Protein AF-A0A822BHR8-F1 (afdb_monomer_lite)

pLDDT: mean 90.64, std 9.36, range [54.03, 96.44]

Foldseek 3Di:
DVVVVVVVVVVVVVVVVVVVVVVVVVVLVVVLVVLVVVLVVLVVLLVVLVVVLVVLVVVLVVLVVVLVVQCPDDDPSNDPDPSNVVSVVSNVVSVVSSVVSVVSSVVSVVVSVVSVVVSVVSVVD

Sequence (125 aa):
ENFACLFLFSDVRISNRLDEVDKWRKALEYTIQDVDREVQTMQSVKEQCERYLEHMRSPLDITLENHVTRDGRKAIDNVDDEAERELKKEVYVIDGIKRQLHQQVQTAFDQIARLTEAKQQLIRV

Secondary structure (DSSP, 8-state):
-HHHHHHHHHHHHHHHHHHHHHHHHHHHHHHHHHHHHHHHHHHHHHHHHHHHHHHHHHHHHHHHHHHHHHHT--GGG----HHHHHHHHHHHHHHHHHHHHHHHHHHHHHHHHHHHHHHHHHHT-

InterPro domains:
  IPR000435 Tektins [PTHR19960] (13-122)
  IPR048256 Tektin-like [PF03148] (12-122)

Organism: NCBI:txid392032

Structure (mmCIF, N/CA/C/O backbone):
data_AF-A0A822BHR8-F1
#
_entry.id   AF-A0A822BHR8-F1
#
loop_
_atom_site.group_PDB
_atom_site.id
_atom_site.type_symbol
_atom_site.label_atom_id
_atom_site.label_alt_id
_atom_site.label_comp_id
_atom_site.label_asym_id
_atom_site.label_entity_id
_atom_site.label_seq_id
_atom_site.pdbx_PDB_ins_code
_atom_site.Cartn_x
_atom_site.Cartn_y
_atom_site.Cartn_z
_atom_site.occupancy
_atom_site.B_iso_or_equiv
_atom_site.auth_seq_id
_atom_site.auth_comp_id
_atom_site.auth_asym_id
_atom_site.auth_atom_id
_atom_site.pdbx_PDB_model_num
ATOM 1 N N . GLU A 1 1 ? 40.636 5.019 -57.363 1.00 54.03 1 GLU A N 1
ATOM 2 C CA . GLU A 1 1 ? 39.871 6.054 -56.628 1.00 54.03 1 GLU A CA 1
ATOM 3 C C . GLU A 1 1 ? 38.485 5.575 -56.174 1.00 54.03 1 GLU A C 1
ATOM 5 O O . GLU A 1 1 ? 38.213 5.656 -54.984 1.00 54.03 1 GLU A O 1
ATOM 10 N N . ASN A 1 2 ? 37.657 4.957 -57.031 1.00 57.53 2 ASN A N 1
ATOM 11 C CA . ASN A 1 2 ? 36.311 4.479 -56.642 1.00 57.53 2 ASN A CA 1
ATOM 12 C C . ASN A 1 2 ? 36.254 3.436 -55.500 1.00 57.53 2 ASN A C 1
ATOM 14 O O . ASN A 1 2 ? 35.336 3.482 -54.688 1.00 57.53 2 ASN A O 1
ATOM 18 N N . PHE A 1 3 ? 37.224 2.520 -55.388 1.00 57.56 3 PHE A N 1
ATOM 19 C CA . PHE A 1 3 ? 37.213 1.477 -54.344 1.00 57.56 3 PHE A CA 1
ATOM 20 C C . PHE A 1 3 ? 37.481 2.017 -52.927 1.00 57.56 3 PHE A C 1
ATOM 22 O O . PHE A 1 3 ? 36.875 1.550 -51.968 1.00 57.56 3 PHE A O 1
ATOM 29 N N . ALA A 1 4 ? 38.347 3.027 -52.791 1.00 61.88 4 ALA A N 1
ATOM 30 C CA . ALA A 1 4 ? 38.677 3.630 -51.498 1.00 61.88 4 ALA A CA 1
ATOM 31 C C . ALA A 1 4 ? 37.514 4.471 -50.945 1.00 61.88 4 ALA A C 1
ATOM 33 O O . ALA A 1 4 ? 37.245 4.443 -49.749 1.00 61.88 4 ALA A O 1
ATOM 34 N N . CYS A 1 5 ? 36.785 5.168 -51.824 1.00 60.88 5 CYS A N 1
ATOM 35 C CA . CYS A 1 5 ? 35.596 5.931 -51.446 1.00 60.88 5 CYS A CA 1
ATOM 36 C C . CYS A 1 5 ? 34.439 5.010 -51.014 1.00 60.88 5 CYS A C 1
ATOM 38 O O . CYS A 1 5 ? 33.780 5.284 -50.015 1.00 60.88 5 CYS A O 1
ATOM 40 N N . LEU A 1 6 ? 34.242 3.874 -51.702 1.00 61.62 6 LEU A N 1
ATOM 41 C CA . LEU A 1 6 ? 33.242 2.871 -51.316 1.00 61.62 6 LEU A CA 1
ATOM 42 C C . LEU A 1 6 ? 33.567 2.215 -49.961 1.00 61.62 6 LEU A C 1
ATOM 44 O O . LEU A 1 6 ? 32.667 1.992 -49.153 1.00 61.62 6 LEU A O 1
ATOM 48 N N . PHE A 1 7 ? 34.850 1.931 -49.709 1.00 61.69 7 PHE A N 1
ATOM 49 C CA . PHE A 1 7 ? 35.324 1.353 -48.450 1.00 61.69 7 PHE A CA 1
ATOM 50 C C . PHE A 1 7 ? 35.152 2.334 -47.278 1.00 61.69 7 PHE A C 1
ATOM 52 O O . PHE A 1 7 ? 34.520 1.987 -46.285 1.00 61.69 7 PHE A O 1
ATOM 59 N N . LEU A 1 8 ? 35.573 3.596 -47.444 1.00 63.75 8 LEU A N 1
ATOM 60 C CA . LEU A 1 8 ? 35.359 4.661 -46.453 1.00 63.75 8 LEU A CA 1
ATOM 61 C C . LEU A 1 8 ? 33.870 4.911 -46.169 1.00 63.75 8 LEU A C 1
ATOM 63 O O . LEU A 1 8 ? 33.481 5.085 -45.017 1.00 63.75 8 LEU A O 1
ATOM 67 N N . PHE A 1 9 ? 33.014 4.899 -47.195 1.00 66.94 9 PHE A N 1
ATOM 68 C CA . PHE A 1 9 ? 31.568 5.049 -47.014 1.00 66.94 9 PHE A CA 1
ATOM 69 C C . PHE A 1 9 ? 30.953 3.867 -46.245 1.00 66.94 9 PHE A C 1
ATOM 71 O O . PHE A 1 9 ? 30.069 4.060 -45.407 1.00 66.94 9 PHE A O 1
ATOM 78 N N . SER A 1 10 ? 31.437 2.646 -46.495 1.00 69.69 10 SER A N 1
ATOM 79 C CA . SER A 1 10 ? 31.026 1.446 -45.761 1.00 69.69 10 SER A CA 1
ATOM 80 C C . SER A 1 10 ? 31.434 1.511 -44.287 1.00 69.69 10 SER A C 1
ATOM 82 O O . SER A 1 10 ? 30.593 1.266 -43.421 1.00 69.6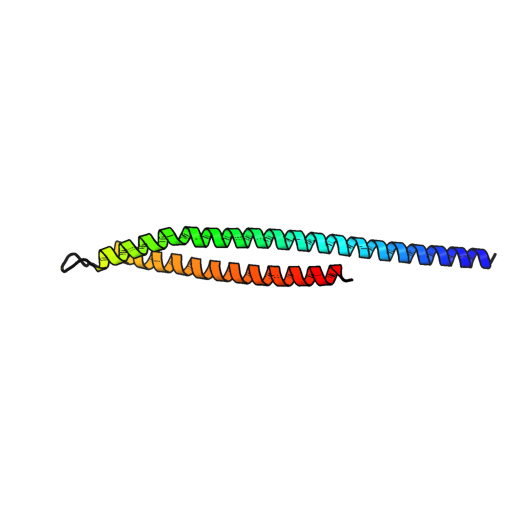9 10 SER A O 1
ATOM 84 N N . ASP A 1 11 ? 32.679 1.895 -43.992 1.00 75.88 11 ASP A N 1
ATOM 85 C CA . ASP A 1 11 ? 33.182 2.026 -42.618 1.00 75.88 11 ASP A CA 1
ATOM 86 C C . ASP A 1 11 ? 32.424 3.096 -41.825 1.00 75.88 11 ASP A C 1
ATOM 88 O O . ASP A 1 11 ? 31.991 2.844 -40.700 1.00 75.88 11 ASP A O 1
ATOM 92 N N . VAL A 1 12 ? 32.160 4.260 -42.429 1.00 84.12 12 VAL A N 1
ATOM 93 C CA . VAL A 1 12 ? 31.375 5.331 -41.790 1.00 84.12 12 VAL A CA 1
ATOM 94 C C . VAL A 1 12 ? 29.941 4.876 -41.505 1.00 84.12 12 VAL A C 1
ATOM 96 O O . VAL A 1 12 ? 29.403 5.145 -40.431 1.00 84.12 12 VAL A O 1
ATOM 99 N N . ARG A 1 13 ? 29.306 4.141 -42.426 1.00 86.81 13 ARG A N 1
ATOM 100 C CA . ARG A 1 13 ? 27.942 3.632 -42.224 1.00 86.81 13 ARG A CA 1
ATOM 101 C C . ARG A 1 13 ? 27.872 2.595 -41.102 1.00 86.81 13 ARG A C 1
ATOM 103 O O . ARG A 1 13 ? 26.902 2.590 -40.346 1.00 86.81 13 ARG A O 1
ATOM 110 N N . ILE A 1 14 ? 28.866 1.714 -41.001 1.00 87.31 14 ILE A N 1
ATOM 111 C CA . ILE A 1 14 ? 28.948 0.721 -39.922 1.00 87.31 14 ILE A CA 1
ATOM 112 C C . ILE A 1 14 ? 29.215 1.418 -38.584 1.00 87.31 14 ILE A C 1
ATOM 114 O O . ILE A 1 14 ? 28.527 1.109 -37.614 1.00 87.31 14 ILE A O 1
ATOM 118 N N . SER A 1 15 ? 30.120 2.401 -38.548 1.00 91.44 15 SER A N 1
ATOM 119 C CA . SER A 1 15 ? 30.389 3.216 -37.357 1.00 91.44 15 SER A CA 1
ATOM 120 C C . SER A 1 15 ? 29.132 3.931 -36.858 1.00 91.44 15 SER A C 1
ATOM 122 O O . SER A 1 15 ? 28.796 3.824 -35.686 1.00 91.44 15 SER A O 1
ATOM 124 N N . ASN A 1 16 ? 28.367 4.570 -37.749 1.00 91.12 16 ASN A N 1
ATOM 125 C CA . ASN A 1 16 ? 27.126 5.254 -37.370 1.00 91.12 16 ASN A CA 1
ATOM 126 C C . ASN A 1 16 ? 26.097 4.292 -36.760 1.00 91.12 16 ASN A C 1
ATOM 128 O O . ASN A 1 16 ? 25.457 4.613 -35.763 1.00 91.12 16 ASN A O 1
ATOM 132 N N . ARG A 1 17 ? 25.952 3.089 -37.333 1.00 92.31 17 ARG A N 1
ATOM 133 C CA . ARG A 1 17 ? 25.062 2.061 -36.773 1.00 92.31 17 ARG A CA 1
ATOM 134 C C . ARG A 1 17 ? 25.555 1.555 -35.422 1.00 92.31 17 ARG A C 1
ATOM 136 O O . ARG A 1 17 ? 24.732 1.268 -34.560 1.00 92.31 17 ARG A O 1
ATOM 143 N N . LEU A 1 18 ? 26.868 1.431 -35.238 1.00 93.44 18 LEU A N 1
ATOM 144 C CA . LEU A 1 18 ? 27.456 1.048 -33.957 1.00 93.44 18 LEU A CA 1
ATOM 145 C C . LEU A 1 18 ? 27.168 2.108 -32.887 1.00 93.44 18 LEU A C 1
ATOM 147 O O . LEU A 1 18 ? 26.738 1.754 -31.793 1.00 93.44 18 LEU A O 1
ATOM 151 N N . ASP A 1 19 ? 27.312 3.390 -33.226 1.00 94.75 19 ASP A N 1
ATOM 152 C CA . ASP A 1 19 ? 26.992 4.504 -32.330 1.00 94.75 19 ASP A CA 1
ATOM 153 C C . ASP A 1 19 ? 25.498 4.550 -31.983 1.00 94.75 19 ASP A C 1
ATOM 155 O O . ASP A 1 19 ? 25.129 4.810 -30.838 1.00 94.75 19 ASP A O 1
ATOM 159 N N . GLU A 1 20 ? 24.616 4.288 -32.951 1.00 94.44 20 GLU A N 1
ATOM 160 C CA . GLU A 1 20 ? 23.175 4.171 -32.706 1.00 94.44 20 GLU A CA 1
ATOM 161 C C . GLU A 1 20 ? 22.856 3.008 -31.763 1.00 94.44 20 GLU A C 1
ATOM 163 O O . GLU A 1 20 ? 22.129 3.196 -30.788 1.00 94.44 20 GLU A O 1
ATOM 168 N N . VAL A 1 21 ? 23.426 1.825 -32.006 1.00 93.50 21 VAL A N 1
ATOM 169 C CA . VAL A 1 21 ? 23.249 0.655 -31.133 1.00 93.50 21 VAL A CA 1
ATOM 170 C C . VAL A 1 21 ? 23.770 0.939 -29.723 1.00 93.50 21 VAL A C 1
ATOM 172 O O . VAL A 1 21 ? 23.093 0.608 -28.752 1.00 93.50 21 VAL A O 1
ATOM 175 N N . ASP A 1 22 ? 24.922 1.597 -29.581 1.00 94.81 22 ASP A N 1
ATOM 176 C CA . ASP A 1 22 ? 25.469 1.957 -28.270 1.00 94.81 22 ASP A CA 1
ATOM 177 C C . ASP A 1 22 ? 24.594 2.980 -27.530 1.00 94.81 22 ASP A C 1
ATOM 179 O O . ASP A 1 22 ? 24.386 2.858 -26.321 1.00 94.81 22 ASP A O 1
ATOM 183 N N . LYS A 1 23 ? 24.013 3.953 -28.246 1.00 95.94 23 LYS A N 1
ATOM 184 C CA . LYS A 1 23 ? 23.035 4.892 -27.673 1.00 95.94 23 LYS A CA 1
ATOM 185 C C . LYS A 1 23 ? 21.799 4.167 -27.149 1.00 95.94 23 LYS A C 1
ATOM 187 O O . LYS A 1 23 ? 21.396 4.425 -26.016 1.00 95.94 23 LYS A O 1
ATOM 192 N N . TRP A 1 24 ? 21.221 3.256 -27.933 1.00 94.50 24 TRP A N 1
ATOM 193 C CA . TRP A 1 24 ? 20.051 2.480 -27.506 1.00 94.50 24 TRP A CA 1
ATOM 194 C C . TRP A 1 24 ? 20.372 1.553 -26.335 1.00 94.50 24 TRP A C 1
ATOM 196 O O . TRP A 1 24 ? 19.589 1.483 -25.391 1.00 94.50 24 TRP A O 1
ATOM 206 N N . ARG A 1 25 ? 21.551 0.921 -26.340 1.00 94.38 25 ARG A N 1
ATOM 207 C CA . ARG A 1 25 ? 22.045 0.113 -25.218 1.00 94.38 25 ARG A CA 1
ATOM 208 C C . ARG A 1 25 ? 22.106 0.927 -23.927 1.00 94.38 25 ARG A C 1
ATOM 210 O O . ARG A 1 25 ? 21.564 0.502 -22.913 1.00 94.38 25 ARG A O 1
ATOM 217 N N . LYS A 1 26 ? 22.727 2.109 -23.968 1.00 95.81 26 LYS A N 1
ATOM 218 C CA . LYS A 1 26 ? 22.816 3.004 -22.804 1.00 95.81 26 LYS A CA 1
ATOM 219 C C . LYS A 1 26 ? 21.437 3.473 -22.346 1.00 95.81 26 LYS A C 1
ATOM 221 O O . LYS A 1 26 ? 21.159 3.455 -21.155 1.00 95.81 26 LYS A O 1
ATOM 226 N N . ALA A 1 27 ? 20.562 3.864 -23.273 1.00 94.69 27 ALA A N 1
ATOM 227 C CA . ALA A 1 27 ? 19.196 4.275 -22.948 1.00 94.69 27 ALA A CA 1
ATOM 228 C C . ALA A 1 27 ? 18.403 3.152 -22.256 1.00 94.69 27 ALA A C 1
ATOM 230 O O . ALA A 1 27 ? 17.703 3.407 -21.274 1.00 94.69 27 ALA A O 1
ATOM 231 N N . LEU A 1 28 ? 18.551 1.909 -22.723 1.00 93.94 28 LEU A N 1
ATOM 232 C CA . LEU A 1 28 ? 17.949 0.736 -22.095 1.00 93.94 28 LEU A CA 1
ATOM 233 C C . LEU A 1 28 ? 18.495 0.515 -20.679 1.00 93.94 28 LEU A C 1
ATOM 235 O O . LEU A 1 28 ? 17.718 0.327 -19.746 1.00 93.94 28 LEU A O 1
ATOM 239 N N . GLU A 1 29 ? 19.813 0.603 -20.500 1.00 94.81 29 GLU A N 1
ATOM 240 C CA . GLU A 1 29 ? 20.459 0.460 -19.193 1.00 94.81 29 GLU A CA 1
ATOM 241 C C . GLU A 1 29 ? 19.991 1.533 -18.196 1.00 94.81 29 GLU A C 1
ATOM 243 O O . GLU A 1 29 ? 19.644 1.204 -17.062 1.00 94.81 29 GLU A O 1
ATOM 248 N N . TYR A 1 30 ? 19.887 2.796 -18.626 1.00 96.25 30 TYR A N 1
ATOM 249 C CA . TYR A 1 30 ? 19.319 3.867 -17.801 1.00 96.25 30 TYR A CA 1
ATOM 250 C C . TYR A 1 30 ? 17.861 3.595 -17.427 1.00 96.25 30 TYR A C 1
ATOM 252 O O . TYR A 1 30 ? 17.494 3.734 -16.264 1.00 96.25 30 TYR A O 1
ATOM 260 N N . THR A 1 31 ? 17.051 3.134 -18.381 1.00 94.25 31 THR A N 1
ATOM 261 C CA . THR A 1 31 ? 15.638 2.814 -18.129 1.00 94.25 31 THR A CA 1
ATOM 262 C C . THR A 1 31 ? 15.501 1.696 -17.094 1.00 94.25 31 THR A C 1
ATOM 264 O O . THR A 1 31 ? 14.677 1.787 -16.188 1.00 94.25 31 THR A O 1
ATOM 267 N N . ILE A 1 32 ? 16.334 0.654 -17.179 1.00 94.25 32 ILE A N 1
ATOM 268 C CA . ILE A 1 32 ? 16.346 -0.440 -16.198 1.00 94.25 32 ILE A CA 1
ATOM 269 C C . ILE A 1 32 ? 16.710 0.085 -14.802 1.00 94.25 32 ILE A C 1
ATOM 271 O O . ILE A 1 32 ? 16.057 -0.283 -13.824 1.00 94.25 32 ILE A O 1
ATOM 275 N N . GLN A 1 33 ? 17.717 0.959 -14.703 1.00 95.88 33 GLN A N 1
ATOM 276 C CA . GLN A 1 33 ? 18.105 1.575 -13.431 1.00 95.88 33 GLN A CA 1
ATOM 277 C C . GLN A 1 33 ? 16.994 2.456 -12.846 1.00 95.88 33 GLN A C 1
ATOM 279 O O . GLN A 1 33 ? 16.793 2.453 -11.632 1.00 95.88 33 GLN A O 1
ATOM 284 N N . ASP A 1 34 ? 16.275 3.202 -13.681 1.00 95.81 34 ASP A N 1
ATOM 285 C CA . ASP A 1 34 ? 15.169 4.052 -13.236 1.00 95.81 34 ASP A CA 1
ATOM 286 C C . ASP A 1 34 ? 14.007 3.213 -12.692 1.00 95.81 34 ASP A C 1
ATOM 288 O O . ASP A 1 34 ? 13.517 3.492 -11.595 1.00 95.81 34 ASP A O 1
ATOM 292 N N . VAL A 1 35 ? 13.642 2.128 -13.385 1.00 94.12 35 VAL A N 1
ATOM 293 C CA . VAL A 1 35 ? 12.623 1.180 -12.903 1.00 94.12 35 VAL A CA 1
ATOM 294 C C . VAL A 1 35 ? 13.041 0.548 -11.573 1.00 94.12 35 VAL A C 1
ATOM 296 O O . VAL A 1 35 ? 12.212 0.399 -10.678 1.00 94.12 35 VAL A O 1
ATOM 299 N N . ASP A 1 36 ? 14.324 0.223 -11.392 1.00 95.69 36 ASP A N 1
ATOM 300 C CA . ASP A 1 36 ? 14.824 -0.298 -10.116 1.00 95.69 36 ASP A CA 1
ATOM 301 C C . ASP A 1 36 ? 14.668 0.693 -8.962 1.00 95.69 36 ASP A C 1
ATOM 303 O O . ASP A 1 36 ? 14.223 0.313 -7.875 1.00 95.69 36 ASP A O 1
ATOM 307 N N . ARG A 1 37 ? 14.987 1.971 -9.192 1.00 96.44 37 ARG A N 1
ATOM 308 C CA . ARG A 1 37 ? 14.786 3.020 -8.181 1.00 96.44 37 ARG A CA 1
ATOM 309 C C . ARG A 1 37 ? 13.308 3.199 -7.849 1.00 96.44 37 ARG A C 1
ATOM 311 O O . ARG A 1 37 ? 12.964 3.369 -6.678 1.00 96.44 37 ARG A O 1
ATOM 318 N N . GLU A 1 38 ? 12.433 3.146 -8.851 1.00 94.81 38 GLU A N 1
ATOM 319 C CA . GLU A 1 38 ? 10.988 3.249 -8.645 1.00 94.81 38 GLU A CA 1
ATOM 320 C C . GLU A 1 38 ? 10.456 2.073 -7.815 1.00 94.81 38 GLU A C 1
ATOM 322 O O . GLU A 1 38 ? 9.760 2.290 -6.822 1.00 94.81 38 GLU A O 1
ATOM 327 N N . VAL A 1 39 ? 10.851 0.838 -8.146 1.00 94.94 39 VAL A N 1
ATOM 328 C CA . VAL A 1 39 ? 10.465 -0.365 -7.390 1.00 94.94 39 VAL A CA 1
ATOM 329 C C . VAL A 1 39 ? 10.930 -0.277 -5.937 1.00 94.94 39 VAL A C 1
ATOM 331 O O . VAL A 1 39 ? 10.130 -0.521 -5.034 1.00 94.94 39 VAL A O 1
ATOM 334 N N . GLN A 1 40 ? 12.180 0.122 -5.686 1.00 96.25 40 GLN A N 1
ATOM 335 C CA . GLN A 1 40 ? 12.704 0.291 -4.324 1.00 96.25 40 GLN A CA 1
ATOM 336 C C . GLN A 1 40 ? 11.938 1.361 -3.536 1.00 96.25 40 GLN A C 1
ATOM 338 O O . GLN A 1 40 ? 11.605 1.165 -2.365 1.00 96.25 40 GLN A O 1
ATOM 343 N N . THR A 1 41 ? 11.622 2.484 -4.181 1.00 94.44 41 THR A N 1
ATOM 344 C CA . THR A 1 41 ? 10.848 3.564 -3.557 1.00 94.44 41 THR A CA 1
ATOM 345 C C . THR A 1 41 ? 9.450 3.074 -3.188 1.00 94.44 41 THR A C 1
ATOM 347 O O . THR A 1 41 ? 9.002 3.263 -2.056 1.00 94.44 41 THR A O 1
ATOM 350 N N . MET A 1 42 ? 8.779 2.378 -4.108 1.00 93.25 42 MET A N 1
ATOM 351 C CA . MET A 1 42 ? 7.437 1.843 -3.889 1.00 93.25 42 MET A CA 1
ATOM 352 C C . MET A 1 42 ? 7.415 0.770 -2.792 1.00 93.25 42 MET A C 1
ATOM 354 O O . MET A 1 42 ? 6.500 0.749 -1.970 1.00 93.25 42 MET A O 1
ATOM 358 N N . GLN A 1 43 ? 8.442 -0.085 -2.727 1.00 95.69 43 GLN A N 1
ATOM 359 C CA . GLN A 1 43 ? 8.619 -1.060 -1.646 1.00 95.69 43 GLN A CA 1
ATOM 360 C C . GLN A 1 43 ? 8.749 -0.369 -0.287 1.00 95.69 43 GLN A C 1
ATOM 362 O O . GLN A 1 43 ? 8.038 -0.728 0.649 1.00 95.69 43 GLN A O 1
ATOM 367 N N . SER A 1 44 ? 9.580 0.673 -0.193 1.00 95.62 44 SER A N 1
ATOM 368 C CA . SER A 1 44 ? 9.737 1.435 1.048 1.00 95.62 44 SER A CA 1
ATOM 369 C C . SER A 1 44 ? 8.427 2.084 1.502 1.00 95.62 44 SER A C 1
ATOM 371 O O . SER A 1 44 ? 8.092 2.043 2.686 1.00 95.62 44 SER A O 1
ATOM 373 N N . VAL A 1 45 ? 7.657 2.663 0.576 1.00 92.00 45 VAL A N 1
ATOM 374 C CA . VAL A 1 45 ? 6.351 3.266 0.890 1.00 92.00 45 VAL A CA 1
ATOM 375 C C . VAL A 1 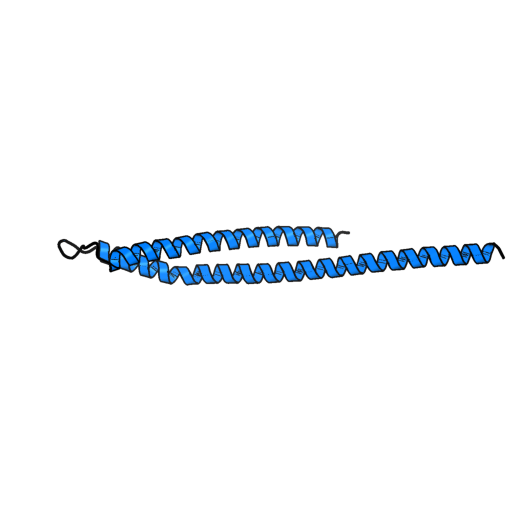45 ? 5.346 2.203 1.339 1.00 92.00 45 VAL A C 1
ATOM 377 O O . VAL A 1 45 ? 4.635 2.418 2.322 1.00 92.00 45 VAL A O 1
ATOM 380 N N . LYS A 1 46 ? 5.309 1.042 0.672 1.00 94.38 46 LYS A N 1
ATOM 381 C CA . LYS A 1 46 ? 4.462 -0.093 1.065 1.00 94.38 46 LYS A CA 1
ATOM 382 C C . LYS A 1 46 ? 4.776 -0.549 2.492 1.00 94.38 46 LYS A C 1
ATOM 384 O O . LYS A 1 46 ? 3.860 -0.642 3.306 1.00 94.38 46 LYS A O 1
ATOM 389 N N . GLU A 1 47 ? 6.051 -0.766 2.809 1.00 95.88 47 GLU A N 1
ATOM 390 C CA . GLU A 1 47 ? 6.490 -1.174 4.150 1.00 95.88 47 GLU A CA 1
ATOM 391 C C . GLU A 1 47 ? 6.127 -0.135 5.217 1.00 95.88 47 GLU A C 1
ATOM 393 O O . GLU A 1 47 ? 5.690 -0.486 6.311 1.00 95.88 47 GLU A O 1
ATOM 398 N N . GLN A 1 48 ? 6.272 1.158 4.910 1.00 94.88 48 GLN A N 1
ATOM 399 C CA . GLN A 1 48 ? 5.853 2.226 5.818 1.00 94.88 48 GLN A CA 1
ATOM 400 C C . GLN A 1 48 ? 4.345 2.177 6.077 1.00 94.88 48 GLN A C 1
ATOM 402 O O . GLN A 1 48 ? 3.926 2.252 7.230 1.00 94.88 48 GLN A O 1
ATOM 407 N N . CYS A 1 49 ? 3.527 1.996 5.037 1.00 93.25 49 CYS A N 1
ATOM 408 C CA . CYS A 1 49 ? 2.076 1.864 5.187 1.00 93.25 49 CYS A CA 1
ATOM 409 C C . CYS A 1 49 ? 1.690 0.643 6.037 1.00 93.25 49 CYS A C 1
ATOM 411 O O . CYS A 1 49 ? 0.804 0.745 6.885 1.00 93.25 49 CYS A O 1
ATOM 413 N N . GLU A 1 50 ? 2.370 -0.490 5.852 1.00 93.62 50 GLU A N 1
ATOM 414 C CA . GLU A 1 50 ? 2.174 -1.704 6.657 1.00 93.62 50 GLU A CA 1
ATOM 415 C C . GLU A 1 50 ? 2.525 -1.464 8.132 1.00 93.62 50 GLU A C 1
ATOM 417 O O . GLU A 1 50 ? 1.730 -1.794 9.011 1.00 93.62 50 GLU A O 1
ATOM 422 N N . ARG A 1 51 ? 3.637 -0.777 8.419 1.00 95.56 51 ARG A N 1
ATOM 423 C CA . ARG A 1 51 ? 3.982 -0.370 9.793 1.00 95.56 51 ARG A CA 1
ATOM 424 C C . ARG A 1 51 ? 2.938 0.566 10.397 1.00 95.56 51 ARG A C 1
ATOM 426 O O . ARG A 1 51 ? 2.546 0.386 11.545 1.00 95.56 51 ARG A O 1
ATOM 433 N N . TYR A 1 52 ? 2.451 1.557 9.647 1.00 93.94 52 TYR A N 1
ATOM 434 C CA . TYR A 1 52 ? 1.386 2.441 10.136 1.00 93.94 52 TYR A CA 1
ATOM 435 C C . TYR A 1 52 ? 0.103 1.669 10.468 1.00 93.94 52 TYR A C 1
ATOM 437 O O . TYR A 1 52 ? -0.515 1.942 11.497 1.00 93.94 52 TYR A O 1
ATOM 445 N N . LEU A 1 53 ? -0.270 0.678 9.652 1.00 93.38 53 LEU A N 1
ATOM 446 C CA . LEU A 1 53 ? -1.401 -0.210 9.936 1.00 93.38 53 LEU A CA 1
ATOM 447 C C . LEU A 1 53 ? -1.206 -0.996 11.238 1.00 93.38 53 LEU A C 1
ATOM 449 O O . LEU A 1 53 ? -2.140 -1.092 12.037 1.00 93.38 53 LEU A O 1
ATOM 453 N N . GLU A 1 54 ? -0.005 -1.524 11.473 1.00 94.25 54 GLU A N 1
ATOM 454 C CA . GLU A 1 54 ? 0.338 -2.209 12.724 1.00 94.25 54 GLU A CA 1
ATOM 455 C C . GLU A 1 54 ? 0.243 -1.264 13.927 1.00 94.25 54 GLU A C 1
ATOM 457 O O . GLU A 1 54 ? -0.371 -1.610 14.938 1.00 94.25 54 GLU A O 1
ATOM 462 N N . HIS A 1 55 ? 0.773 -0.044 13.808 1.00 93.56 55 HIS A N 1
ATOM 463 C CA . HIS A 1 55 ? 0.703 0.961 14.867 1.00 93.56 55 HIS A CA 1
ATOM 464 C C . HIS A 1 55 ? -0.733 1.388 15.189 1.00 93.56 55 HIS A C 1
ATOM 466 O O . HIS A 1 55 ? -1.042 1.608 16.356 1.00 93.56 55 HIS A O 1
ATOM 472 N N . MET A 1 56 ? -1.623 1.462 14.194 1.00 92.00 56 MET A N 1
ATOM 473 C CA . MET A 1 56 ? -3.037 1.815 14.393 1.00 92.00 56 MET A CA 1
ATOM 474 C C . MET A 1 56 ? -3.848 0.739 15.115 1.00 92.00 56 MET A C 1
ATOM 476 O O . MET A 1 56 ? -4.927 1.035 15.629 1.00 92.00 56 MET A O 1
ATOM 480 N N . ARG A 1 57 ? -3.350 -0.500 15.180 1.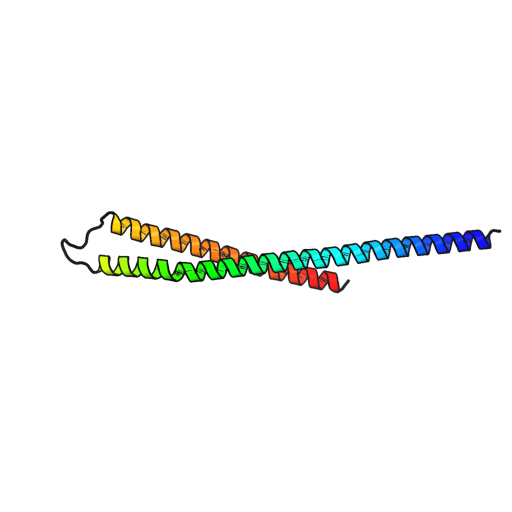00 90.94 57 ARG A N 1
ATOM 481 C CA . ARG A 1 57 ? -4.039 -1.589 15.876 1.00 90.94 57 ARG A CA 1
ATOM 482 C C . ARG A 1 57 ? -4.207 -1.295 17.366 1.00 90.94 57 ARG A C 1
ATOM 484 O O . ARG A 1 57 ? -5.305 -1.443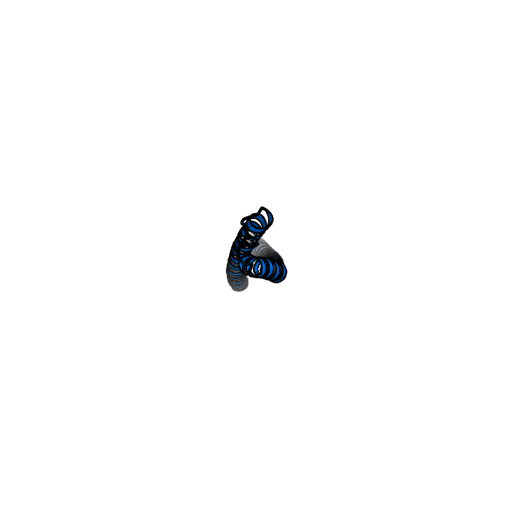 17.883 1.00 90.94 57 ARG A O 1
ATOM 491 N N . SER A 1 58 ? -3.146 -0.839 18.031 1.00 94.06 58 SER A N 1
ATOM 492 C CA . SER A 1 58 ? -3.179 -0.604 19.480 1.00 94.06 58 SER A CA 1
ATOM 493 C C . SER A 1 58 ? -4.160 0.507 19.890 1.00 94.06 58 SER A C 1
ATOM 495 O O . SER A 1 58 ? -4.972 0.246 20.773 1.00 94.06 58 SER A O 1
ATOM 497 N N . PRO A 1 59 ? -4.166 1.699 19.261 1.00 93.69 59 PRO A N 1
ATOM 498 C CA . PRO A 1 59 ? -5.177 2.719 19.524 1.00 93.69 59 PRO A CA 1
ATOM 499 C C . PRO A 1 59 ? -6.607 2.222 19.299 1.00 93.69 59 PRO A C 1
ATOM 501 O O . PRO A 1 59 ? -7.460 2.455 20.145 1.00 93.69 59 PRO A O 1
ATOM 504 N N . LEU A 1 60 ? -6.863 1.477 18.216 1.00 94.62 60 LEU A N 1
ATOM 505 C CA . LEU A 1 60 ? -8.196 0.934 17.942 1.00 94.62 60 LEU A CA 1
ATOM 506 C C . LEU A 1 60 ? -8.663 -0.039 19.030 1.00 94.62 60 LEU A C 1
ATOM 508 O O . LEU A 1 60 ? -9.809 0.047 19.469 1.00 94.62 60 LEU A O 1
ATOM 512 N N . ASP A 1 61 ? -7.783 -0.948 19.454 1.00 95.25 61 ASP A N 1
ATOM 513 C CA . ASP A 1 61 ? -8.086 -1.930 20.497 1.00 95.25 61 ASP A CA 1
ATOM 514 C C . ASP A 1 61 ? -8.428 -1.218 21.821 1.00 95.25 61 ASP A C 1
ATOM 516 O O . ASP A 1 61 ? -9.415 -1.566 22.468 1.00 95.25 61 ASP A O 1
ATOM 520 N N . ILE A 1 62 ? -7.687 -0.157 22.173 1.00 95.88 62 ILE A N 1
ATOM 521 C CA . ILE A 1 62 ? -7.947 0.669 23.365 1.00 95.88 62 ILE A CA 1
ATOM 522 C C . ILE A 1 62 ? -9.292 1.400 23.258 1.00 95.88 62 ILE A C 1
ATOM 524 O O . ILE A 1 62 ? -10.088 1.372 24.197 1.00 95.88 62 ILE A O 1
ATOM 528 N N . THR A 1 63 ? -9.579 2.058 22.131 1.00 95.12 63 THR A N 1
ATOM 529 C CA . THR A 1 63 ? -10.858 2.760 21.928 1.00 95.12 63 THR A CA 1
ATOM 530 C C . THR A 1 63 ? -12.037 1.789 22.012 1.00 95.12 63 THR A C 1
ATOM 532 O O . THR A 1 63 ? -13.060 2.110 22.622 1.00 95.12 63 THR A O 1
ATOM 535 N N . LEU A 1 64 ? -11.894 0.582 21.457 1.00 94.75 64 LEU A N 1
ATOM 536 C CA . LEU A 1 64 ? -12.922 -0.453 21.522 1.00 94.75 64 LEU A CA 1
ATOM 537 C C . LEU A 1 64 ? -13.122 -0.973 22.951 1.00 94.75 64 LEU A C 1
ATOM 539 O O . LEU A 1 64 ? -14.263 -1.107 23.390 1.00 94.75 64 LEU A O 1
ATOM 543 N N . GLU A 1 65 ? -12.043 -1.220 23.696 1.00 96.25 65 GLU A N 1
ATOM 544 C CA . GLU A 1 65 ? -12.111 -1.614 25.108 1.00 96.25 65 GLU A CA 1
ATOM 545 C C . GLU A 1 65 ? -12.806 -0.540 25.958 1.00 96.25 65 GLU A C 1
ATOM 547 O O . GLU A 1 65 ? -13.683 -0.852 26.772 1.00 96.25 65 GLU A O 1
ATOM 552 N N . ASN A 1 66 ? -12.481 0.735 25.725 1.00 94.94 66 ASN A N 1
ATOM 553 C CA . ASN A 1 66 ? -13.127 1.865 26.389 1.00 94.94 66 ASN A CA 1
ATOM 554 C C . ASN A 1 66 ? -14.630 1.911 26.094 1.00 94.94 66 ASN A C 1
ATOM 556 O O . ASN A 1 66 ? -15.430 2.105 27.011 1.00 94.94 66 ASN A O 1
ATOM 560 N N . HIS A 1 67 ? -15.015 1.707 24.833 1.00 93.12 67 HIS A N 1
ATOM 561 C CA . HIS A 1 67 ? -16.416 1.659 24.428 1.00 93.12 67 HIS A CA 1
ATOM 562 C C . HIS A 1 67 ? -17.158 0.493 25.100 1.00 93.12 67 HIS A C 1
ATOM 564 O O . HIS A 1 67 ? -18.175 0.715 25.751 1.00 93.12 67 HIS A O 1
ATOM 570 N N . VAL A 1 68 ? -16.608 -0.727 25.056 1.00 94.25 68 VAL A N 1
ATOM 571 C CA . VAL A 1 68 ? -17.192 -1.917 25.709 1.00 94.25 68 VAL A CA 1
ATOM 572 C C . VAL A 1 68 ? -17.348 -1.715 27.218 1.00 94.25 68 VAL A C 1
ATOM 574 O O . VAL A 1 68 ? -18.378 -2.058 27.799 1.00 94.25 68 VAL A O 1
ATOM 577 N N . THR A 1 69 ? -16.345 -1.121 27.866 1.00 94.12 69 THR A N 1
ATOM 578 C CA . THR A 1 69 ? -16.377 -0.835 29.307 1.00 94.12 69 THR A CA 1
ATOM 579 C C . THR A 1 69 ? -17.496 0.141 29.666 1.00 94.12 69 THR A C 1
ATOM 581 O O . THR A 1 69 ? -18.129 0.012 30.716 1.00 94.12 69 THR A O 1
ATOM 584 N N . ARG A 1 70 ? -17.750 1.133 28.808 1.00 93.44 70 ARG A N 1
ATOM 585 C CA . ARG A 1 70 ? -18.811 2.125 29.012 1.00 93.44 70 ARG A CA 1
ATOM 586 C C . ARG A 1 70 ? -20.194 1.559 28.721 1.00 93.44 70 ARG A C 1
ATOM 588 O O . ARG A 1 70 ? -21.093 1.777 29.528 1.00 93.44 70 ARG A O 1
ATOM 595 N N . ASP A 1 71 ? -20.336 0.784 27.653 1.00 90.19 71 ASP A N 1
ATOM 596 C CA . ASP A 1 71 ? -21.592 0.119 27.287 1.00 90.19 71 ASP A CA 1
ATOM 597 C C . ASP A 1 71 ? -22.031 -0.909 28.349 1.00 90.19 71 ASP A C 1
ATOM 599 O O . ASP A 1 71 ? -23.218 -1.110 28.601 1.00 90.19 71 ASP A O 1
ATOM 603 N N . GLY A 1 72 ? -21.071 -1.498 29.073 1.00 91.06 72 GLY A N 1
ATOM 604 C CA . GLY A 1 72 ? -21.328 -2.386 30.209 1.00 91.06 72 GLY A CA 1
ATOM 605 C C . GLY A 1 72 ? -21.869 -1.706 31.479 1.00 91.06 72 GLY A C 1
ATOM 606 O O . GLY A 1 72 ? -22.234 -2.407 32.433 1.00 91.06 72 GLY A O 1
ATOM 607 N N . ARG A 1 73 ? -21.925 -0.366 31.537 1.00 93.56 73 ARG A N 1
ATOM 608 C CA . ARG A 1 73 ? -22.509 0.370 32.673 1.00 93.56 73 ARG A CA 1
ATOM 609 C C . ARG A 1 73 ? -24.023 0.155 32.732 1.00 93.56 73 ARG A C 1
ATOM 611 O O . ARG A 1 73 ? -24.668 -0.196 31.748 1.00 93.56 73 ARG A O 1
ATOM 618 N N . LYS A 1 74 ? -24.620 0.337 33.913 1.00 91.44 74 LYS A N 1
ATOM 619 C CA . LYS A 1 74 ? -26.042 0.033 34.150 1.00 91.44 74 LYS A CA 1
ATOM 620 C C . LYS A 1 74 ? -26.810 1.242 34.660 1.00 91.44 74 LYS A C 1
ATOM 622 O O . LYS A 1 74 ? -26.262 2.101 35.340 1.00 91.44 74 LYS A O 1
ATOM 627 N N . ALA A 1 75 ? -28.118 1.228 34.400 1.00 89.31 75 ALA A N 1
ATOM 628 C CA . ALA A 1 75 ? -29.069 2.217 34.895 1.00 89.31 75 ALA A CA 1
ATOM 629 C C . ALA A 1 75 ? -28.620 3.654 34.577 1.00 89.31 75 ALA A C 1
ATOM 631 O O . ALA A 1 75 ? -28.344 3.960 33.422 1.00 89.31 75 ALA A O 1
ATOM 632 N N . ILE A 1 76 ? -28.557 4.518 35.588 1.00 85.44 76 ILE A N 1
ATOM 633 C CA . ILE A 1 76 ? -28.229 5.939 35.440 1.00 85.44 76 ILE A CA 1
ATOM 634 C C . ILE A 1 76 ? -26.792 6.193 34.967 1.00 85.44 76 ILE A C 1
ATOM 636 O O . ILE A 1 76 ? -26.512 7.282 34.480 1.00 85.44 76 ILE A O 1
ATOM 640 N N . ASP A 1 77 ? -25.903 5.201 35.086 1.00 85.94 77 ASP A N 1
ATOM 641 C CA . ASP A 1 77 ? -24.498 5.322 34.690 1.00 85.94 77 ASP A CA 1
ATOM 642 C C . ASP A 1 77 ? -24.269 5.007 33.200 1.00 85.94 77 ASP A C 1
ATOM 644 O O . ASP A 1 77 ? -23.178 5.263 32.684 1.00 85.94 77 ASP A O 1
ATOM 648 N N . ASN A 1 78 ? -25.273 4.451 32.503 1.00 89.50 78 ASN A N 1
ATOM 649 C CA . ASN A 1 78 ? -25.236 4.278 31.050 1.00 89.50 78 ASN A CA 1
ATOM 650 C C . ASN A 1 78 ? -25.841 5.512 30.367 1.00 89.50 78 ASN A C 1
ATOM 652 O O . ASN A 1 78 ? -27.061 5.680 30.321 1.00 89.50 78 ASN A O 1
ATOM 656 N N . VAL A 1 79 ? -24.971 6.389 29.868 1.00 88.31 79 VAL A N 1
ATOM 657 C CA . VAL A 1 79 ? -25.344 7.690 29.306 1.00 88.31 79 VAL A CA 1
ATOM 658 C C . VAL A 1 79 ? -24.642 7.892 27.967 1.00 88.31 79 VAL A C 1
ATOM 660 O O . VAL A 1 79 ? -23.432 7.691 27.858 1.00 88.31 79 VAL A O 1
ATOM 663 N N . ASP A 1 80 ? -25.392 8.366 26.970 1.00 87.94 80 ASP A N 1
ATOM 664 C CA . ASP A 1 80 ? -24.853 8.824 25.682 1.00 87.94 80 ASP A CA 1
ATOM 665 C C . ASP A 1 80 ? -24.282 10.248 25.819 1.00 87.94 80 ASP A C 1
ATOM 667 O O . ASP A 1 80 ? -24.836 11.252 25.358 1.00 87.94 80 ASP A O 1
ATOM 671 N N . ASP A 1 81 ? -23.190 10.343 26.571 1.00 92.62 81 ASP A N 1
ATOM 672 C CA . ASP A 1 81 ? -22.460 11.582 26.806 1.00 92.62 81 ASP A CA 1
ATOM 673 C C . ASP A 1 81 ? -21.510 11.917 25.637 1.00 92.62 81 ASP A C 1
ATOM 675 O O . ASP A 1 81 ? -21.447 11.241 24.610 1.00 92.62 81 ASP A O 1
ATOM 679 N N . GLU A 1 82 ? -20.776 13.019 25.772 1.00 94.50 82 GLU A N 1
ATOM 680 C CA . GLU A 1 82 ? -19.810 13.435 24.751 1.00 94.50 82 GLU A CA 1
ATOM 681 C C . GLU A 1 82 ? -18.663 12.435 24.571 1.00 94.50 82 GLU A C 1
ATOM 683 O O . GLU A 1 82 ? -18.217 12.206 23.449 1.00 94.50 82 GLU A O 1
ATOM 688 N N . ALA A 1 83 ? -18.216 11.795 25.653 1.00 92.62 83 ALA A N 1
ATOM 689 C CA . ALA A 1 83 ? -17.138 10.817 25.580 1.00 92.62 83 ALA A CA 1
ATOM 690 C C . ALA A 1 83 ? -17.560 9.587 24.760 1.00 92.62 83 ALA A C 1
ATOM 692 O O . ALA A 1 83 ? -16.773 9.079 23.968 1.00 92.62 83 ALA A O 1
ATOM 693 N N . GLU A 1 84 ? -18.809 9.143 24.901 1.00 92.88 84 GLU A N 1
ATOM 694 C CA . GLU A 1 84 ? -19.371 8.043 24.118 1.00 92.88 84 GLU A CA 1
ATOM 695 C C . GLU A 1 84 ? -19.421 8.354 22.615 1.00 92.88 84 GLU A C 1
ATOM 697 O O . GLU A 1 84 ? -19.068 7.517 21.777 1.00 92.88 84 GLU A O 1
ATOM 702 N N . ARG A 1 85 ? -19.810 9.582 22.256 1.00 94.19 85 ARG A N 1
ATOM 703 C CA . ARG A 1 85 ? -19.823 10.036 20.858 1.00 94.19 85 ARG A CA 1
ATOM 704 C C . ARG A 1 85 ? -18.423 10.126 20.263 1.00 94.19 85 ARG A C 1
ATOM 706 O O . ARG A 1 85 ? -18.217 9.671 19.136 1.00 94.19 85 ARG A O 1
ATOM 713 N N . GLU A 1 86 ? -17.466 10.675 21.006 1.00 95.69 86 GLU A N 1
ATOM 714 C CA . GLU A 1 86 ? -16.089 10.792 20.524 1.00 95.69 86 GLU A CA 1
ATOM 715 C C . GLU A 1 86 ? -15.411 9.419 20.384 1.00 95.69 86 GLU A C 1
ATOM 717 O O . GLU A 1 86 ? -14.711 9.213 19.397 1.00 95.69 86 GLU A O 1
ATOM 722 N N . LEU 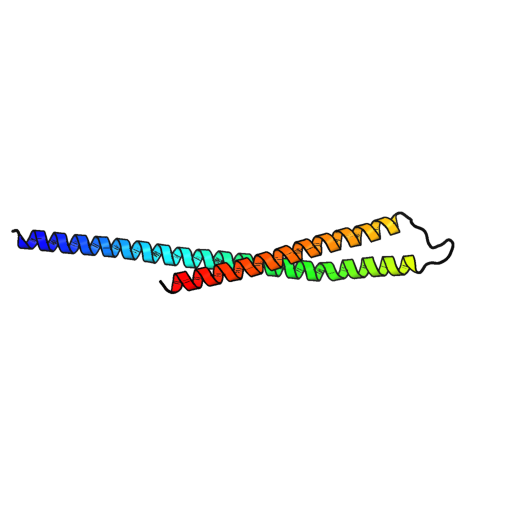A 1 87 ? -15.702 8.436 21.249 1.00 95.25 87 LEU A N 1
ATOM 723 C CA . LEU A 1 87 ? -15.216 7.055 21.073 1.00 95.25 87 LEU A CA 1
ATOM 724 C C . LEU A 1 87 ? -15.733 6.420 19.773 1.00 95.25 87 LEU A C 1
ATOM 726 O O . LEU A 1 87 ? -14.955 5.867 18.997 1.00 95.25 87 LEU A O 1
ATOM 730 N N . LYS A 1 88 ? -17.036 6.538 19.480 1.00 94.06 88 LYS A N 1
ATOM 731 C CA . LYS A 1 88 ? -17.619 6.024 18.222 1.00 94.06 88 LYS A CA 1
ATOM 732 C C . LYS A 1 88 ? -16.991 6.685 16.993 1.00 94.06 88 LYS A C 1
ATOM 734 O O . LYS A 1 88 ? -16.727 6.024 15.986 1.00 94.06 88 LYS A O 1
ATOM 739 N N . LYS A 1 89 ? -16.745 7.992 17.072 1.00 96.19 89 LYS A N 1
ATOM 740 C CA . LYS A 1 89 ? -16.093 8.768 16.015 1.00 96.19 89 LYS A CA 1
ATOM 741 C C . LYS A 1 89 ? -14.629 8.376 15.838 1.00 96.19 89 LYS A C 1
ATOM 743 O O . LYS A 1 89 ? -14.190 8.243 14.700 1.00 96.19 89 LYS A O 1
ATOM 748 N N . GLU A 1 90 ? -13.893 8.151 16.921 1.00 95.69 90 GLU A N 1
ATOM 749 C CA . GLU A 1 90 ? -12.510 7.677 16.874 1.00 95.69 90 GLU A CA 1
ATOM 750 C C . GLU A 1 90 ? -12.422 6.307 16.189 1.00 95.69 90 GLU A C 1
ATOM 752 O O . GLU A 1 90 ? -11.646 6.159 15.244 1.00 95.69 90 GLU A O 1
ATOM 757 N N . VAL A 1 91 ? -13.293 5.354 16.553 1.00 95.25 91 VAL A N 1
ATOM 758 C CA . VAL A 1 91 ? -13.401 4.062 15.850 1.00 95.25 91 VAL A CA 1
ATOM 759 C C . VAL A 1 91 ? -13.652 4.281 14.359 1.00 95.25 91 VAL A C 1
ATOM 761 O O . VAL A 1 91 ? -12.923 3.741 13.531 1.00 95.25 91 VAL A O 1
ATOM 764 N N . TYR A 1 92 ? -14.642 5.103 13.998 1.00 95.62 92 TYR A N 1
ATOM 765 C CA . TYR A 1 92 ? -14.972 5.375 12.596 1.00 95.62 92 TYR A CA 1
ATOM 766 C C . TYR A 1 92 ? -13.787 5.957 11.807 1.00 95.62 92 TYR A C 1
ATOM 768 O O . TYR A 1 92 ? -13.514 5.523 10.685 1.00 95.62 92 TYR A O 1
ATOM 776 N N . VAL A 1 93 ? -13.071 6.925 12.386 1.00 96.19 93 VAL A N 1
ATOM 777 C CA . VAL A 1 93 ? -11.927 7.582 11.743 1.00 96.19 93 VAL A CA 1
ATOM 778 C C . VAL A 1 93 ? -10.763 6.610 11.576 1.00 96.19 93 VAL A C 1
ATOM 780 O O . VAL A 1 93 ? -10.234 6.495 10.469 1.00 96.19 93 VAL A O 1
ATOM 783 N N . ILE A 1 94 ? -10.385 5.882 12.631 1.00 94.00 94 ILE A N 1
ATOM 784 C CA . ILE A 1 94 ? -9.277 4.919 12.570 1.00 94.00 94 ILE A CA 1
ATOM 785 C C . ILE A 1 94 ? -9.582 3.826 11.543 1.00 94.00 94 ILE A C 1
ATOM 787 O O . ILE A 1 94 ? -8.728 3.487 10.723 1.00 94.00 94 ILE A O 1
ATOM 791 N N . ASP A 1 95 ? -10.809 3.307 11.529 1.00 93.94 95 ASP A N 1
ATOM 792 C CA . ASP A 1 95 ? -11.203 2.248 10.604 1.00 93.94 95 ASP A CA 1
ATOM 793 C C . ASP A 1 95 ? -11.237 2.744 9.146 1.00 93.94 95 ASP A C 1
ATOM 795 O O . ASP A 1 95 ? -10.807 2.040 8.227 1.00 93.94 95 ASP A O 1
ATOM 799 N N . GLY A 1 96 ? -11.655 3.996 8.927 1.00 94.94 96 GLY A N 1
ATOM 800 C CA . GLY A 1 96 ? -11.562 4.671 7.632 1.00 94.94 96 GLY A CA 1
ATOM 801 C C . GLY A 1 96 ? -10.121 4.797 7.130 1.00 94.94 96 GLY A C 1
ATOM 802 O O . GLY A 1 96 ? -9.829 4.425 5.990 1.00 94.94 96 GLY A O 1
ATOM 803 N N . ILE A 1 97 ? -9.204 5.247 7.991 1.00 94.06 97 ILE A N 1
ATOM 804 C CA . ILE A 1 97 ? -7.781 5.383 7.649 1.00 94.06 97 ILE A CA 1
ATOM 805 C C . ILE A 1 97 ? -7.161 4.011 7.354 1.00 94.06 97 ILE A C 1
ATOM 807 O O . ILE A 1 97 ? -6.454 3.860 6.357 1.00 94.06 97 ILE A O 1
ATOM 811 N N . LYS A 1 98 ? -7.469 2.979 8.152 1.00 93.94 98 LYS A N 1
ATOM 812 C CA . LYS A 1 98 ? -6.994 1.608 7.906 1.00 93.94 98 LYS A CA 1
ATOM 813 C C . LYS A 1 98 ? -7.427 1.089 6.538 1.00 93.94 98 LYS A C 1
ATOM 815 O O . LYS A 1 98 ? -6.613 0.508 5.824 1.00 93.94 98 LYS A O 1
ATOM 820 N N . ARG A 1 99 ? -8.682 1.313 6.134 1.00 94.75 99 ARG A N 1
ATOM 821 C CA . ARG A 1 99 ? -9.166 0.911 4.798 1.00 94.75 99 ARG A CA 1
ATOM 822 C C . ARG A 1 99 ? -8.398 1.613 3.684 1.00 94.75 99 ARG A C 1
ATOM 824 O O . ARG A 1 99 ? -7.993 0.956 2.727 1.00 94.75 99 ARG A O 1
ATOM 831 N N . GLN A 1 100 ? -8.165 2.917 3.824 1.00 95.19 100 GLN A N 1
ATOM 832 C CA . GLN A 1 100 ? -7.380 3.681 2.854 1.00 95.19 100 GLN A CA 1
ATOM 833 C C . GLN A 1 100 ? -5.945 3.156 2.760 1.00 95.19 100 GLN A C 1
ATOM 835 O O . GLN A 1 100 ? -5.473 2.879 1.661 1.00 95.19 100 GLN A O 1
ATOM 840 N N . LEU A 1 101 ? -5.274 2.943 3.894 1.00 93.88 101 LEU A N 1
ATOM 841 C CA . LEU A 1 101 ? -3.919 2.390 3.930 1.00 93.88 101 LEU A CA 1
ATOM 842 C C . LEU A 1 101 ? -3.851 0.992 3.307 1.00 93.88 101 LEU A C 1
ATOM 844 O O . LEU A 1 101 ? -2.964 0.735 2.498 1.00 93.88 101 LEU A O 1
ATOM 848 N N . HIS A 1 102 ? -4.808 0.109 3.603 1.00 94.75 102 HIS A N 1
ATOM 849 C CA . HIS A 1 102 ? -4.879 -1.203 2.959 1.00 94.75 102 HIS A CA 1
ATOM 850 C C . HIS A 1 102 ? -5.013 -1.090 1.439 1.00 94.75 102 HIS A C 1
ATOM 852 O O . HIS A 1 102 ? -4.305 -1.786 0.714 1.00 94.75 102 HIS A O 1
ATOM 858 N N . GLN A 1 103 ? -5.873 -0.196 0.944 1.00 95.88 103 GLN A N 1
ATOM 859 C CA . GLN A 1 103 ? -6.018 0.034 -0.492 1.00 95.88 103 GLN A CA 1
ATOM 860 C C . GLN A 1 103 ? -4.708 0.529 -1.127 1.00 95.88 103 GLN A C 1
ATOM 862 O O . GLN A 1 103 ? -4.341 0.068 -2.210 1.00 95.88 103 GLN A O 1
ATOM 867 N N . GLN A 1 104 ? -3.983 1.428 -0.453 1.00 93.38 104 GLN A N 1
ATOM 868 C CA . GLN A 1 104 ? -2.682 1.913 -0.921 1.00 93.38 104 GLN A CA 1
ATOM 869 C C . GLN A 1 104 ? -1.634 0.795 -0.954 1.00 93.38 104 GLN A C 1
ATOM 871 O O . GLN A 1 104 ? -0.932 0.656 -1.950 1.00 93.38 104 GLN A O 1
ATOM 876 N N . VAL A 1 105 ? -1.574 -0.051 0.080 1.00 94.69 105 VAL A N 1
ATOM 877 C CA . VAL A 1 105 ? -0.671 -1.215 0.128 1.00 94.69 105 VAL A CA 1
ATOM 878 C C . VAL A 1 105 ? -0.936 -2.173 -1.034 1.00 94.69 105 VAL A C 1
ATOM 880 O O . VAL A 1 105 ? 0.011 -2.601 -1.691 1.00 94.69 105 VAL A O 1
ATOM 883 N N . GLN A 1 106 ? -2.205 -2.483 -1.321 1.00 95.31 106 GLN A N 1
ATOM 884 C CA . GLN A 1 106 ? -2.563 -3.353 -2.448 1.00 95.31 106 GLN A CA 1
ATOM 885 C C . GLN A 1 106 ? -2.199 -2.721 -3.794 1.00 95.31 106 GLN A C 1
ATOM 887 O O . GLN A 1 106 ? -1.584 -3.365 -4.637 1.00 95.31 106 GLN A O 1
ATOM 892 N N . THR A 1 107 ? -2.493 -1.430 -3.968 1.00 94.56 107 THR A N 1
ATOM 893 C CA . THR A 1 107 ? -2.140 -0.698 -5.194 1.00 94.56 107 THR A CA 1
ATOM 894 C C . THR A 1 107 ? -0.625 -0.683 -5.416 1.00 94.56 107 THR A C 1
ATOM 896 O O . THR A 1 107 ? -0.156 -0.944 -6.522 1.00 94.56 107 THR A O 1
ATOM 899 N N . ALA A 1 108 ? 0.155 -0.422 -4.362 1.00 93.00 108 ALA A N 1
ATOM 900 C CA . ALA A 1 108 ? 1.612 -0.440 -4.416 1.00 93.00 108 ALA A CA 1
ATOM 901 C C . ALA A 1 108 ? 2.151 -1.839 -4.748 1.00 93.00 108 ALA A C 1
ATOM 903 O O . ALA A 1 108 ? 3.073 -1.963 -5.552 1.00 93.00 108 ALA A O 1
ATOM 904 N N . PHE A 1 109 ? 1.565 -2.894 -4.175 1.00 94.19 109 PHE A N 1
ATOM 905 C CA . PHE A 1 109 ? 1.920 -4.279 -4.486 1.00 94.19 109 PHE A CA 1
ATOM 906 C C . PHE A 1 109 ? 1.712 -4.605 -5.972 1.00 94.19 109 PHE A C 1
ATOM 908 O O . PHE A 1 109 ? 2.636 -5.092 -6.627 1.00 94.19 109 PHE A O 1
ATOM 915 N N . ASP A 1 110 ? 0.546 -4.263 -6.523 1.00 95.88 110 ASP A N 1
ATOM 916 C CA . ASP A 1 110 ? 0.240 -4.475 -7.941 1.00 95.88 110 ASP A CA 1
ATOM 917 C C . ASP A 1 110 ? 1.177 -3.672 -8.854 1.00 95.88 110 ASP A C 1
ATOM 919 O O . ASP A 1 110 ? 1.657 -4.182 -9.869 1.00 95.88 110 ASP A O 1
ATOM 923 N N . GLN A 1 111 ? 1.473 -2.420 -8.490 1.00 94.56 111 GLN A N 1
ATOM 924 C CA . GLN A 1 111 ? 2.389 -1.560 -9.239 1.00 94.56 111 GLN A CA 1
ATOM 925 C C . GLN A 1 111 ? 3.814 -2.131 -9.249 1.00 94.56 111 GLN A C 1
ATOM 927 O O . GLN A 1 111 ? 4.440 -2.198 -10.307 1.00 94.56 111 GLN A O 1
ATOM 932 N N . ILE A 1 112 ? 4.309 -2.606 -8.100 1.00 95.00 112 ILE A N 1
ATOM 933 C CA . ILE A 1 112 ? 5.611 -3.281 -7.990 1.00 95.00 112 ILE A CA 1
ATOM 934 C C . ILE A 1 112 ? 5.649 -4.516 -8.892 1.00 95.00 112 ILE A C 1
ATOM 936 O O . ILE A 1 112 ? 6.633 -4.711 -9.610 1.00 95.00 112 ILE A O 1
ATOM 940 N N . ALA A 1 113 ? 4.593 -5.335 -8.893 1.00 96.00 113 ALA A N 1
ATOM 941 C CA . ALA A 1 113 ? 4.525 -6.528 -9.732 1.00 96.00 113 ALA A CA 1
ATOM 942 C C . ALA A 1 113 ? 4.618 -6.174 -11.227 1.00 96.00 113 ALA A C 1
ATOM 944 O O . ALA A 1 113 ? 5.443 -6.745 -11.942 1.00 96.00 113 ALA A O 1
ATOM 945 N N . ARG A 1 114 ? 3.851 -5.171 -11.680 1.00 96.06 114 ARG A N 1
ATOM 946 C CA . ARG A 1 114 ? 3.867 -4.693 -13.075 1.00 96.06 114 ARG A CA 1
ATOM 947 C C . ARG A 1 114 ? 5.221 -4.119 -13.488 1.00 96.06 114 ARG A C 1
ATOM 949 O O . ARG A 1 114 ? 5.718 -4.451 -14.559 1.00 96.06 114 ARG A O 1
ATOM 956 N N . LEU A 1 115 ? 5.831 -3.281 -12.648 1.00 93.81 115 LEU A N 1
ATOM 957 C CA . LEU A 1 115 ? 7.155 -2.707 -12.917 1.00 93.81 115 LEU A CA 1
ATOM 958 C C . LEU A 1 115 ? 8.235 -3.792 -12.977 1.00 93.81 115 LEU A C 1
ATOM 960 O O . LEU A 1 115 ? 9.102 -3.763 -13.849 1.00 93.81 115 LEU A O 1
ATOM 964 N N . THR A 1 116 ? 8.150 -4.789 -12.094 1.00 93.31 116 THR A N 1
ATOM 965 C CA . THR A 1 116 ? 9.074 -5.930 -12.091 1.00 93.31 116 THR A CA 1
ATOM 966 C C . THR A 1 116 ? 8.938 -6.755 -13.370 1.00 93.31 116 THR A C 1
ATOM 968 O O . THR A 1 116 ? 9.947 -7.142 -13.960 1.00 93.31 116 THR A O 1
ATOM 971 N N . GLU A 1 117 ? 7.713 -6.995 -13.838 1.00 94.75 117 GLU A N 1
ATOM 972 C CA . GLU A 1 117 ? 7.466 -7.675 -15.110 1.00 94.75 117 GLU A CA 1
ATOM 97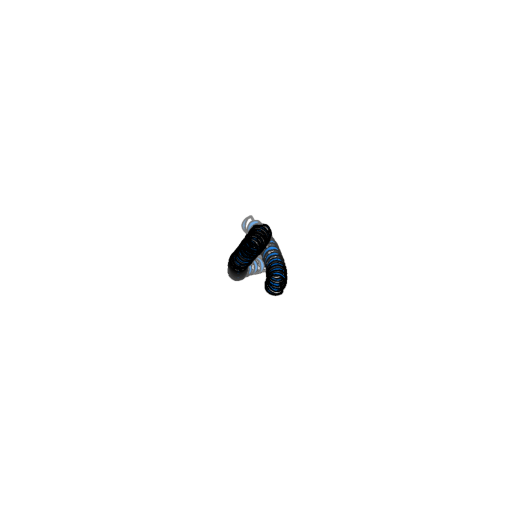3 C C . GLU A 1 117 ? 8.003 -6.866 -16.300 1.00 94.75 117 GLU A C 1
ATOM 975 O O . GLU A 1 117 ? 8.745 -7.404 -17.124 1.00 94.75 117 GLU A O 1
ATOM 980 N N . ALA A 1 118 ? 7.702 -5.566 -16.364 1.00 92.31 118 ALA A N 1
ATOM 981 C CA . ALA A 1 118 ? 8.203 -4.680 -17.413 1.00 92.31 118 ALA A CA 1
ATOM 982 C C . ALA A 1 118 ? 9.740 -4.668 -17.454 1.00 92.31 118 ALA A C 1
ATOM 984 O O . ALA A 1 118 ? 10.337 -4.809 -18.521 1.00 92.31 118 ALA A O 1
ATOM 985 N N . LYS A 1 119 ? 10.400 -4.610 -16.290 1.00 92.56 119 LYS A N 1
ATOM 986 C CA . LYS A 1 119 ? 11.858 -4.740 -16.184 1.00 92.56 119 LYS A CA 1
ATOM 987 C C . LYS A 1 119 ? 12.358 -6.069 -16.755 1.00 92.56 119 LYS A C 1
ATOM 989 O O . LYS A 1 119 ? 13.333 -6.086 -17.503 1.00 92.56 119 LYS A O 1
ATOM 994 N N . GLN A 1 120 ? 11.714 -7.187 -16.415 1.00 92.38 120 GLN A N 1
ATOM 995 C CA . GLN A 1 120 ? 12.101 -8.499 -16.944 1.00 92.38 120 GLN A CA 1
ATOM 996 C C . GLN A 1 120 ? 11.973 -8.565 -18.467 1.00 92.38 120 GLN A C 1
ATOM 998 O O . GLN A 1 120 ? 12.791 -9.220 -19.108 1.00 92.38 120 GLN A O 1
ATOM 1003 N N . GLN A 1 121 ? 10.978 -7.894 -19.047 1.00 92.00 121 GLN A N 1
ATOM 1004 C CA . GLN A 1 121 ? 10.838 -7.789 -20.497 1.00 92.00 121 GLN A CA 1
ATOM 1005 C C . GLN A 1 121 ? 11.974 -6.957 -21.106 1.00 92.00 121 GLN A C 1
ATOM 1007 O O . GLN A 1 121 ? 12.576 -7.410 -22.072 1.00 92.00 121 GLN A O 1
ATOM 1012 N N . LEU A 1 122 ? 12.328 -5.814 -20.506 1.00 88.75 122 LEU A N 1
ATOM 1013 C CA . LEU A 1 122 ? 13.432 -4.959 -20.969 1.00 88.75 122 LEU A CA 1
ATOM 1014 C C . LEU A 1 122 ? 14.795 -5.664 -20.939 1.00 88.75 122 LEU A C 1
ATOM 1016 O O . LEU A 1 122 ? 15.596 -5.471 -21.843 1.00 88.75 122 LEU A O 1
ATOM 1020 N N . ILE A 1 123 ? 15.051 -6.506 -19.933 1.00 89.12 123 ILE A N 1
ATOM 1021 C CA . ILE A 1 123 ? 16.303 -7.279 -19.817 1.00 89.12 123 ILE A CA 1
ATOM 1022 C C . ILE A 1 123 ? 16.409 -8.385 -20.881 1.00 89.12 123 ILE A C 1
ATOM 1024 O O . ILE A 1 123 ? 17.507 -8.841 -21.187 1.00 89.12 123 ILE A O 1
ATOM 1028 N N . ARG A 1 124 ? 15.278 -8.858 -21.417 1.00 84.62 124 ARG A N 1
ATOM 1029 C CA . ARG A 1 124 ? 15.243 -9.935 -22.422 1.00 84.62 124 ARG A CA 1
ATOM 1030 C C . ARG A 1 124 ? 15.446 -9.443 -23.858 1.00 84.62 124 ARG A C 1
ATOM 1032 O O . ARG A 1 124 ? 15.550 -10.295 -24.740 1.00 84.62 124 ARG A O 1
ATOM 1039 N N . VAL A 1 125 ? 15.438 -8.127 -24.087 1.00 70.81 125 VAL A N 1
ATOM 1040 C CA . VAL A 1 125 ? 15.698 -7.498 -25.396 1.00 70.81 125 VAL A CA 1
ATOM 1041 C C . VAL A 1 125 ? 17.193 -7.513 -25.689 1.00 70.81 125 VAL A C 1
ATOM 1043 O O . VAL A 1 125 ? 17.543 -7.859 -26.839 1.00 70.81 125 VAL A O 1
#

Radius of gyration: 30.65 Å; chains: 1; bounding box: 69×23×92 Å